Protein AF-A0A0G2DQN6-F1 (afdb_monomer_lite)

Structure (mmCIF, N/CA/C/O backbone):
data_AF-A0A0G2DQN6-F1
#
_entry.id   AF-A0A0G2DQN6-F1
#
loop_
_atom_site.group_PDB
_atom_site.id
_atom_site.type_symbol
_atom_site.label_atom_id
_atom_site.label_alt_id
_atom_site.label_comp_id
_atom_site.label_asym_id
_atom_site.label_entity_id
_atom_site.label_seq_id
_atom_site.pdbx_PDB_ins_code
_atom_site.Cartn_x
_atom_site.Cartn_y
_atom_site.Cartn_z
_atom_site.occupancy
_atom_site.B_iso_or_equiv
_atom_site.auth_seq_id
_atom_site.auth_comp_id
_atom_site.auth_asym_id
_atom_site.auth_atom_id
_atom_site.pdbx_PDB_model_num
ATOM 1 N N . MET A 1 1 ? 13.149 1.870 -1.674 1.00 91.31 1 MET A N 1
ATOM 2 C CA . MET A 1 1 ? 12.539 1.141 -0.540 1.00 91.31 1 MET A CA 1
ATOM 3 C C . MET A 1 1 ? 12.289 2.136 0.578 1.00 91.31 1 MET A C 1
ATOM 5 O O . MET A 1 1 ? 13.075 3.070 0.701 1.00 91.31 1 MET A O 1
ATOM 9 N N . SER A 1 2 ? 11.212 1.985 1.345 1.00 94.81 2 SER A N 1
ATOM 10 C CA . SER A 1 2 ? 10.857 2.907 2.434 1.00 94.81 2 SER A CA 1
ATOM 11 C C . SER A 1 2 ? 9.909 2.238 3.433 1.00 94.81 2 SER A C 1
ATOM 13 O O . SER A 1 2 ? 9.339 1.193 3.123 1.00 94.81 2 SER A O 1
ATOM 15 N N . ALA A 1 3 ? 9.743 2.844 4.606 1.00 96.75 3 ALA A N 1
ATOM 16 C CA . ALA A 1 3 ? 8.693 2.512 5.556 1.00 96.75 3 ALA A CA 1
ATOM 17 C C . ALA A 1 3 ? 8.168 3.792 6.218 1.00 96.75 3 ALA A C 1
ATOM 19 O O . ALA A 1 3 ? 8.927 4.754 6.379 1.00 96.75 3 ALA A O 1
ATOM 20 N N . ALA A 1 4 ? 6.889 3.812 6.587 1.00 97.56 4 ALA A N 1
ATOM 21 C CA . ALA A 1 4 ? 6.267 4.957 7.244 1.00 97.56 4 ALA A CA 1
ATOM 22 C C . ALA A 1 4 ? 5.120 4.530 8.167 1.00 97.56 4 ALA A C 1
ATOM 24 O O . ALA A 1 4 ? 4.400 3.583 7.866 1.00 97.56 4 ALA A O 1
ATOM 25 N N . ILE A 1 5 ? 4.926 5.283 9.252 1.00 98.06 5 ILE A N 1
ATOM 26 C CA . ILE A 1 5 ? 3.716 5.235 10.082 1.00 98.06 5 ILE A CA 1
ATOM 27 C C . ILE A 1 5 ? 2.817 6.394 9.649 1.00 98.06 5 ILE A C 1
ATOM 29 O O . ILE A 1 5 ? 3.266 7.541 9.587 1.00 98.06 5 ILE A O 1
ATOM 33 N N . ILE A 1 6 ? 1.561 6.094 9.331 1.00 98.31 6 ILE A N 1
ATOM 34 C CA . ILE A 1 6 ? 0.587 7.031 8.773 1.00 98.31 6 ILE A CA 1
ATOM 35 C C . ILE A 1 6 ? -0.554 7.209 9.788 1.00 98.31 6 ILE A C 1
ATOM 37 O O . ILE A 1 6 ? -1.304 6.257 10.027 1.00 98.31 6 ILE A O 1
ATOM 41 N N . PRO A 1 7 ? -0.717 8.404 10.390 1.00 98.31 7 PRO A N 1
ATOM 42 C CA . PRO A 1 7 ? -1.869 8.705 11.240 1.00 98.31 7 PRO A CA 1
ATOM 43 C C . PRO A 1 7 ? -3.202 8.509 10.497 1.00 98.31 7 PRO A C 1
ATOM 45 O O . PRO A 1 7 ? -3.216 8.623 9.269 1.00 98.31 7 PRO A O 1
ATOM 48 N N . PRO A 1 8 ? -4.323 8.267 11.203 1.00 98.06 8 PRO A N 1
ATOM 49 C CA . PRO A 1 8 ? -5.647 8.236 10.579 1.00 98.06 8 PRO A CA 1
ATOM 50 C C . PRO A 1 8 ? -5.891 9.466 9.700 1.00 98.06 8 PRO A C 1
ATOM 52 O O . PRO A 1 8 ? -5.490 10.572 10.064 1.00 98.06 8 PRO A O 1
ATOM 55 N N . GLU A 1 9 ? -6.527 9.262 8.544 1.00 97.44 9 GLU A N 1
ATOM 56 C CA . GLU A 1 9 ? -6.870 10.305 7.559 1.00 97.44 9 GLU A CA 1
ATOM 57 C C . GLU A 1 9 ? -5.662 11.003 6.897 1.00 97.44 9 GLU A C 1
ATOM 59 O O . GLU A 1 9 ? -5.831 11.883 6.049 1.00 97.44 9 GLU A O 1
ATOM 64 N N . ALA A 1 10 ? -4.430 10.607 7.234 1.00 98.38 10 ALA A N 1
ATOM 65 C CA . ALA A 1 10 ? -3.217 11.136 6.627 1.00 98.38 10 ALA A CA 1
ATOM 66 C C . ALA A 1 10 ? -2.756 10.307 5.417 1.00 98.38 10 ALA A C 1
ATOM 68 O O . ALA A 1 10 ? -3.223 9.191 5.157 1.00 98.38 10 ALA A O 1
ATOM 69 N N . LYS A 1 11 ? -1.800 10.874 4.670 1.00 97.94 11 LYS A N 1
ATOM 70 C CA . LYS A 1 11 ? -1.215 10.264 3.472 1.00 97.94 11 LYS A CA 1
ATOM 71 C C . LYS A 1 11 ? 0.304 10.255 3.515 1.00 97.94 11 LYS A C 1
ATOM 73 O O . LYS A 1 11 ? 0.931 11.192 4.002 1.00 97.94 11 LYS A O 1
ATOM 78 N N . PHE A 1 12 ? 0.873 9.219 2.918 1.00 97.88 12 PHE A N 1
ATOM 79 C CA . PHE A 1 12 ? 2.289 9.097 2.605 1.00 97.88 12 PHE A CA 1
ATOM 80 C C . PHE A 1 12 ? 2.451 8.871 1.098 1.00 97.88 12 PHE A C 1
ATOM 82 O O . PHE A 1 12 ? 1.663 8.149 0.489 1.00 97.88 12 PHE A O 1
ATOM 89 N N . GLU A 1 13 ? 3.463 9.484 0.486 1.00 97.44 13 GLU A N 1
ATOM 90 C CA . GLU A 1 13 ? 3.800 9.276 -0.925 1.00 97.44 13 GLU A CA 1
ATOM 91 C C . GLU A 1 13 ? 5.202 8.685 -1.044 1.00 97.44 13 GLU A C 1
ATOM 93 O O . GLU A 1 13 ? 6.162 9.199 -0.468 1.00 97.44 13 GLU A O 1
ATOM 98 N N . TYR A 1 14 ? 5.332 7.646 -1.863 1.00 95.75 14 TYR A N 1
ATOM 99 C CA . TYR A 1 14 ? 6.612 7.073 -2.244 1.00 95.75 14 TYR A CA 1
ATOM 100 C C . TYR A 1 14 ? 6.873 7.304 -3.735 1.00 95.75 14 TYR A C 1
ATOM 102 O O . TYR A 1 14 ? 6.068 6.929 -4.589 1.00 95.75 14 TYR A O 1
ATOM 110 N N . LYS A 1 15 ? 8.024 7.909 -4.053 1.00 95.75 15 LYS A N 1
ATOM 111 C CA . LYS A 1 15 ? 8.501 8.075 -5.431 1.00 95.75 15 LYS A CA 1
ATOM 112 C C . LYS A 1 15 ? 9.229 6.805 -5.870 1.00 95.75 15 LYS A C 1
ATOM 114 O O . LYS A 1 15 ? 10.282 6.471 -5.319 1.00 95.75 15 LYS A O 1
ATOM 119 N N . ILE A 1 16 ? 8.697 6.132 -6.886 1.00 95.38 16 ILE A N 1
ATOM 120 C CA . ILE A 1 16 ? 9.250 4.892 -7.424 1.00 95.38 16 ILE A CA 1
ATOM 121 C C . ILE A 1 16 ? 10.694 5.106 -7.900 1.00 95.38 16 ILE A C 1
ATOM 123 O O . ILE A 1 16 ? 11.025 6.084 -8.573 1.00 95.38 16 ILE A O 1
ATOM 127 N N . GLY A 1 17 ? 11.568 4.174 -7.530 1.00 92.25 17 GLY A N 1
ATOM 128 C CA . GLY A 1 17 ? 12.994 4.158 -7.828 1.00 92.25 17 GLY A CA 1
ATOM 129 C C . GLY A 1 17 ? 13.862 5.025 -6.915 1.00 92.25 17 GLY A C 1
ATOM 130 O O . GLY A 1 17 ? 15.066 4.779 -6.858 1.00 92.25 17 GLY A O 1
ATOM 131 N N . ALA A 1 18 ? 13.283 6.006 -6.204 1.00 81.75 18 ALA A N 1
ATOM 132 C CA . ALA A 1 18 ? 13.977 6.936 -5.300 1.00 81.75 18 ALA A CA 1
ATOM 133 C C . ALA A 1 18 ? 15.327 7.467 -5.848 1.00 81.75 18 ALA A C 1
ATOM 135 O O . ALA A 1 18 ? 16.297 7.597 -5.107 1.00 81.75 18 ALA A O 1
ATOM 136 N N . ASP A 1 19 ? 15.395 7.702 -7.165 1.00 72.75 19 ASP A N 1
ATOM 137 C CA . ASP A 1 19 ? 16.584 8.135 -7.923 1.00 72.75 19 ASP A CA 1
ATOM 138 C C . ASP A 1 19 ? 17.823 7.207 -7.814 1.00 72.75 19 ASP A C 1
ATOM 140 O O . ASP A 1 19 ? 18.919 7.559 -8.245 1.00 72.75 19 ASP A O 1
ATOM 144 N N . ALA A 1 20 ? 17.653 5.989 -7.289 1.00 76.94 20 ALA A N 1
ATOM 145 C CA . ALA A 1 20 ? 18.732 5.043 -6.994 1.00 76.94 20 ALA A CA 1
ATOM 146 C C . ALA A 1 20 ? 18.837 3.870 -7.989 1.00 76.94 20 ALA A C 1
ATOM 148 O O . ALA A 1 20 ? 19.747 3.044 -7.888 1.00 76.94 20 ALA A O 1
ATOM 149 N N . VAL A 1 21 ? 17.910 3.759 -8.945 1.00 80.62 21 VAL A N 1
ATOM 150 C CA . VAL A 1 21 ? 17.783 2.591 -9.835 1.00 80.62 21 VAL A CA 1
ATOM 151 C C . VAL A 1 21 ? 17.970 2.956 -11.310 1.00 80.62 21 VAL A C 1
ATOM 153 O O . VAL A 1 21 ? 17.575 4.027 -11.757 1.00 80.62 21 VAL A O 1
ATOM 156 N N . LYS A 1 22 ? 18.574 2.038 -12.082 1.00 77.81 22 LYS A N 1
ATOM 157 C CA . LYS A 1 22 ? 18.826 2.212 -13.528 1.00 77.81 22 LYS A CA 1
ATOM 158 C C . LYS A 1 22 ? 17.693 1.695 -14.421 1.00 77.81 22 LYS A C 1
ATOM 160 O O . LYS A 1 22 ? 17.510 2.201 -15.522 1.00 77.81 22 LYS A O 1
ATOM 165 N N . ALA A 1 23 ? 16.980 0.654 -13.989 1.00 84.50 23 ALA A N 1
ATOM 166 C CA . ALA A 1 23 ? 15.898 0.053 -14.766 1.00 84.50 23 ALA A CA 1
ATOM 167 C C . ALA A 1 23 ? 14.613 0.874 -14.610 1.00 84.50 23 ALA A C 1
ATOM 169 O O . ALA A 1 23 ? 14.207 1.152 -13.484 1.00 84.50 23 ALA A O 1
ATOM 170 N N . ASN A 1 24 ? 13.983 1.239 -15.732 1.00 88.06 24 ASN A N 1
ATOM 171 C CA . ASN A 1 24 ? 12.803 2.103 -15.712 1.00 88.06 24 ASN A CA 1
ATOM 172 C C . ASN A 1 24 ? 11.535 1.384 -15.231 1.00 88.06 24 ASN A C 1
ATOM 174 O O . ASN A 1 24 ? 10.805 1.940 -14.427 1.00 88.06 24 ASN A O 1
ATOM 178 N N . LYS A 1 25 ? 11.270 0.159 -15.703 1.00 92.94 25 LYS A N 1
ATOM 179 C CA . LYS A 1 25 ? 10.114 -0.628 -15.245 1.00 92.94 25 LYS A CA 1
ATOM 180 C C . LYS A 1 25 ? 10.388 -1.208 -13.866 1.00 92.94 25 LYS A C 1
ATOM 182 O O . LYS A 1 25 ? 11.489 -1.705 -13.622 1.00 92.94 25 LYS A O 1
ATOM 187 N N . ARG A 1 26 ? 9.389 -1.143 -12.993 1.00 92.56 26 ARG A N 1
ATOM 188 C CA . ARG A 1 26 ? 9.490 -1.523 -11.585 1.00 92.56 26 ARG A CA 1
ATOM 189 C C . ARG A 1 26 ? 8.295 -2.374 -11.177 1.00 92.56 26 ARG A C 1
ATOM 191 O O . ARG A 1 26 ? 7.212 -2.277 -11.757 1.00 92.56 26 ARG A O 1
ATOM 198 N N . LYS A 1 27 ? 8.498 -3.187 -10.146 1.00 94.19 27 LYS A N 1
ATOM 199 C CA . LYS A 1 27 ? 7.435 -3.885 -9.429 1.00 94.19 27 LYS A CA 1
ATOM 200 C C . LYS A 1 27 ? 7.629 -3.612 -7.946 1.00 94.19 27 LYS A C 1
ATOM 202 O O . LYS A 1 27 ? 8.720 -3.767 -7.415 1.00 94.19 27 LYS A O 1
ATOM 207 N N . VAL A 1 28 ? 6.583 -3.168 -7.273 1.00 95.12 28 VAL A N 1
ATOM 208 C CA . VAL A 1 28 ? 6.680 -2.707 -5.889 1.00 95.12 28 VAL A CA 1
ATOM 209 C C . VAL A 1 28 ? 5.843 -3.618 -5.024 1.00 95.12 28 VAL A C 1
ATOM 211 O O . VAL A 1 28 ? 4.660 -3.796 -5.286 1.00 95.12 28 VAL A O 1
ATOM 214 N N . TYR A 1 29 ? 6.451 -4.207 -4.004 1.00 97.25 29 TYR A N 1
ATOM 215 C CA . TYR A 1 29 ? 5.706 -4.881 -2.954 1.00 97.25 29 TYR A CA 1
ATOM 216 C C . TYR A 1 29 ? 5.386 -3.893 -1.836 1.00 97.25 29 TYR A C 1
ATOM 218 O O . TYR A 1 29 ? 6.253 -3.137 -1.394 1.00 97.25 29 TYR A O 1
ATOM 226 N N . VAL A 1 30 ? 4.139 -3.919 -1.394 1.00 97.31 30 VAL A N 1
ATOM 227 C CA . VAL A 1 30 ? 3.596 -3.106 -0.313 1.00 97.31 30 VAL A CA 1
ATOM 228 C C . VAL A 1 30 ? 3.040 -4.047 0.740 1.00 97.31 30 VAL A C 1
ATOM 230 O O . VAL A 1 30 ? 2.412 -5.046 0.396 1.00 97.31 30 VAL A O 1
ATOM 233 N N . HIS A 1 31 ? 3.250 -3.722 2.008 1.00 98.12 31 HIS A N 1
ATOM 234 C CA . HIS A 1 31 ? 2.717 -4.478 3.131 1.00 98.12 31 HIS A CA 1
ATOM 235 C C . HIS A 1 31 ? 2.259 -3.533 4.239 1.00 98.12 31 HIS A C 1
ATOM 237 O O . HIS A 1 31 ? 2.970 -2.566 4.523 1.00 98.12 31 HIS A O 1
ATOM 243 N N . ASP A 1 32 ? 1.113 -3.834 4.854 1.00 97.75 32 ASP A N 1
ATOM 244 C CA . ASP A 1 32 ? 0.706 -3.263 6.140 1.00 97.75 32 ASP A CA 1
ATOM 245 C C . ASP A 1 32 ? 0.984 -4.291 7.252 1.00 97.75 32 ASP A C 1
ATOM 247 O O . ASP A 1 32 ? 0.176 -5.196 7.466 1.00 97.75 32 ASP A O 1
ATOM 251 N N . PRO A 1 33 ? 2.149 -4.239 7.926 1.00 96.94 33 PRO A N 1
ATOM 252 C CA . PRO A 1 33 ? 2.506 -5.210 8.961 1.00 96.94 33 PRO A CA 1
ATOM 253 C C . PRO A 1 33 ? 1.829 -4.942 10.312 1.00 96.94 33 PRO A C 1
ATOM 255 O O . PRO A 1 33 ? 2.054 -5.694 11.266 1.00 96.94 33 PRO A O 1
ATOM 258 N N . MET A 1 34 ? 1.078 -3.846 10.447 1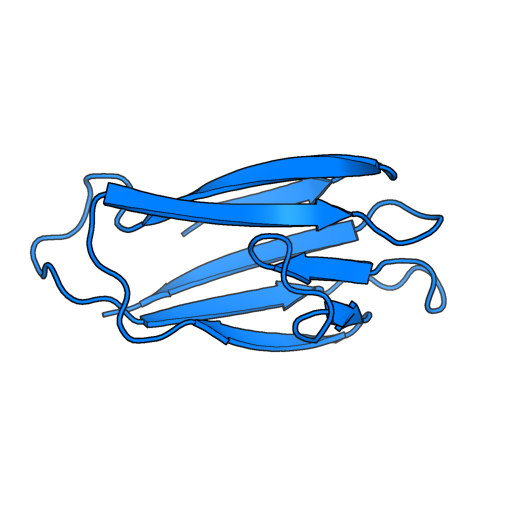.00 91.31 34 MET A N 1
ATOM 259 C CA . MET A 1 34 ? 0.682 -3.357 11.757 1.00 91.31 34 MET A CA 1
ATOM 260 C C . MET A 1 34 ? -0.419 -4.226 12.377 1.00 91.31 34 MET A C 1
ATOM 262 O O . MET A 1 34 ? -1.207 -4.857 11.685 1.00 91.31 34 MET A O 1
ATOM 266 N N . THR A 1 35 ? -0.472 -4.278 13.709 1.00 91.19 35 THR A N 1
ATOM 267 C CA . THR A 1 35 ? -1.446 -5.082 14.472 1.00 91.19 35 THR A CA 1
ATOM 268 C C . THR A 1 35 ? -2.189 -4.217 15.495 1.00 91.19 35 THR A C 1
ATOM 270 O O . THR A 1 35 ? -1.861 -4.176 16.682 1.00 91.19 35 THR A O 1
ATOM 273 N N . LYS A 1 36 ? -3.187 -3.456 15.035 1.00 95.94 36 LYS A N 1
ATOM 274 C CA . LYS A 1 36 ? -4.064 -2.596 15.854 1.00 95.94 36 LYS A CA 1
ATOM 275 C C . LYS A 1 36 ? -5.459 -3.202 16.045 1.00 95.94 36 LYS A C 1
ATOM 277 O O . LYS A 1 36 ? -6.405 -2.479 16.358 1.00 95.94 36 LYS A O 1
ATOM 282 N N . GLY A 1 37 ? -5.603 -4.519 15.905 1.00 95.94 37 GLY A N 1
ATOM 283 C CA . GLY A 1 37 ? -6.870 -5.218 16.137 1.00 95.94 37 GLY A CA 1
ATOM 284 C C . GLY A 1 37 ? -7.872 -5.025 14.998 1.00 95.94 37 GLY A C 1
ATOM 285 O O . GLY A 1 37 ? -9.066 -4.885 15.249 1.00 95.94 37 GLY A O 1
ATOM 286 N N . GLY A 1 38 ? -7.379 -4.980 13.760 1.00 95.25 38 GLY A N 1
ATOM 287 C CA . GLY A 1 38 ? -8.148 -4.733 12.537 1.00 95.25 38 GLY A CA 1
ATOM 288 C C . GLY A 1 38 ? -8.475 -3.259 12.271 1.00 95.25 38 GLY A C 1
ATOM 289 O O . GLY A 1 38 ? -9.306 -2.965 11.407 1.00 95.25 38 GLY A O 1
ATOM 290 N N . ASN A 1 39 ? -7.860 -2.339 13.020 1.00 97.19 39 ASN A N 1
ATOM 291 C CA . ASN A 1 39 ? -8.126 -0.901 12.940 1.00 97.19 39 ASN A CA 1
ATOM 292 C C . ASN A 1 39 ? -7.136 -0.151 12.042 1.00 97.19 39 ASN A C 1
ATOM 294 O O . ASN A 1 39 ? -7.423 0.990 11.681 1.00 97.19 39 ASN A O 1
ATOM 298 N N . ALA A 1 40 ? -6.006 -0.764 11.678 1.00 97.94 40 ALA A N 1
ATOM 299 C CA . ALA A 1 40 ? -5.099 -0.240 10.662 1.00 97.94 40 ALA A CA 1
ATOM 300 C C . ALA A 1 40 ? -5.516 -0.738 9.270 1.00 97.94 40 ALA A C 1
ATOM 302 O O . ALA A 1 40 ? -5.799 -1.925 9.079 1.00 97.94 40 ALA A O 1
ATOM 303 N N . LYS A 1 41 ? -5.632 0.200 8.323 1.00 98.06 41 LYS A N 1
ATOM 304 C CA . LYS A 1 41 ? -5.973 -0.068 6.921 1.00 98.06 41 LYS A CA 1
ATOM 305 C C . LYS A 1 41 ? -5.344 0.973 6.014 1.00 98.06 41 LYS A C 1
ATOM 307 O O . LYS A 1 41 ? -5.443 2.170 6.297 1.00 98.06 41 LYS A O 1
ATOM 312 N N . ILE A 1 42 ? -4.812 0.528 4.881 1.00 98.19 42 ILE A N 1
ATOM 313 C CA . ILE A 1 42 ? -4.190 1.399 3.882 1.00 98.19 42 ILE A CA 1
ATOM 314 C C . ILE A 1 42 ? -4.908 1.277 2.548 1.00 98.19 42 ILE A C 1
ATOM 316 O O . ILE A 1 42 ? -5.021 0.188 1.993 1.00 98.19 42 ILE A O 1
ATOM 320 N N . ARG A 1 43 ? -5.332 2.413 1.993 1.00 98.50 43 ARG A N 1
ATOM 321 C CA . ARG A 1 43 ? -5.814 2.514 0.614 1.00 98.50 43 ARG A CA 1
ATOM 322 C C . ARG A 1 43 ? -4.685 2.944 -0.316 1.00 98.50 43 ARG A C 1
ATOM 324 O O . ARG A 1 43 ? -3.996 3.928 -0.043 1.00 98.50 43 ARG A O 1
ATOM 331 N N . LEU A 1 44 ? -4.529 2.226 -1.426 1.00 97.81 44 LEU A N 1
ATOM 332 C CA . LEU A 1 44 ? -3.497 2.483 -2.432 1.00 97.81 44 LEU A CA 1
ATOM 333 C C . LEU A 1 44 ? -4.039 3.369 -3.556 1.00 97.81 44 LEU A C 1
ATOM 335 O O . LEU A 1 44 ? -5.060 3.050 -4.164 1.00 97.81 44 LEU A O 1
ATOM 339 N N . ASP A 1 45 ? -3.351 4.473 -3.855 1.00 95.44 45 ASP A N 1
ATOM 340 C CA . ASP A 1 45 ? -3.657 5.371 -4.984 1.00 95.44 45 ASP A CA 1
ATOM 341 C C . ASP A 1 45 ? -5.118 5.831 -5.085 1.00 95.44 45 ASP A C 1
ATOM 343 O O . ASP A 1 45 ? -5.648 6.054 -6.173 1.00 95.44 45 ASP A O 1
ATOM 347 N N . GLY A 1 46 ? -5.791 5.966 -3.939 1.00 95.25 46 GLY A N 1
ATOM 348 C CA . GLY A 1 46 ? -7.196 6.370 -3.878 1.00 95.25 46 GLY A CA 1
ATOM 349 C C . GLY A 1 46 ? -8.180 5.356 -4.477 1.00 95.25 46 GLY A C 1
ATOM 350 O O . GLY A 1 46 ? -9.355 5.682 -4.620 1.00 95.25 46 GLY A O 1
ATOM 351 N N . ARG A 1 47 ? -7.737 4.139 -4.815 1.00 94.38 47 ARG A N 1
ATOM 352 C CA . ARG A 1 47 ? -8.586 3.085 -5.383 1.00 94.38 47 ARG A CA 1
ATOM 353 C C . ARG A 1 47 ? -9.398 2.410 -4.282 1.00 94.38 47 ARG A C 1
ATOM 355 O O . ARG A 1 47 ? -8.832 1.860 -3.341 1.00 94.38 47 ARG A O 1
ATOM 362 N N . GLU A 1 48 ? -10.722 2.456 -4.379 1.00 92.50 48 GLU A N 1
ATOM 363 C CA . GLU A 1 48 ? -11.618 1.909 -3.346 1.00 92.50 48 GLU A CA 1
ATOM 364 C C . GLU A 1 48 ? -11.535 0.382 -3.214 1.00 92.50 48 GLU A C 1
ATOM 366 O O . GLU A 1 48 ? -11.789 -0.156 -2.140 1.00 92.50 48 GLU A O 1
ATOM 371 N N . ASP A 1 49 ? -11.140 -0.306 -4.282 1.00 93.38 49 ASP A N 1
ATOM 372 C CA . ASP A 1 49 ? -10.958 -1.754 -4.346 1.00 93.38 49 ASP A CA 1
ATOM 373 C C . ASP A 1 49 ? -9.538 -2.218 -3.971 1.00 93.38 49 ASP A C 1
ATOM 375 O O . ASP A 1 49 ? -9.291 -3.419 -3.888 1.00 93.38 49 ASP A O 1
ATOM 379 N N . ALA A 1 50 ? -8.610 -1.292 -3.698 1.00 96.25 50 ALA A N 1
ATOM 380 C CA . ALA A 1 50 ? -7.232 -1.592 -3.308 1.00 96.25 50 ALA A CA 1
ATOM 381 C C . ALA A 1 50 ? -6.948 -1.143 -1.865 1.00 96.25 50 ALA A C 1
ATOM 383 O O . ALA A 1 50 ? -6.156 -0.228 -1.617 1.00 96.25 50 ALA A O 1
ATOM 384 N N . VAL A 1 51 ? -7.619 -1.796 -0.912 1.00 98.00 51 VAL A N 1
ATOM 385 C CA . VAL A 1 51 ? -7.429 -1.582 0.529 1.00 98.00 51 VAL A CA 1
ATOM 386 C C . VAL A 1 51 ? -6.741 -2.797 1.143 1.00 98.00 51 VAL A C 1
ATOM 388 O O . VAL 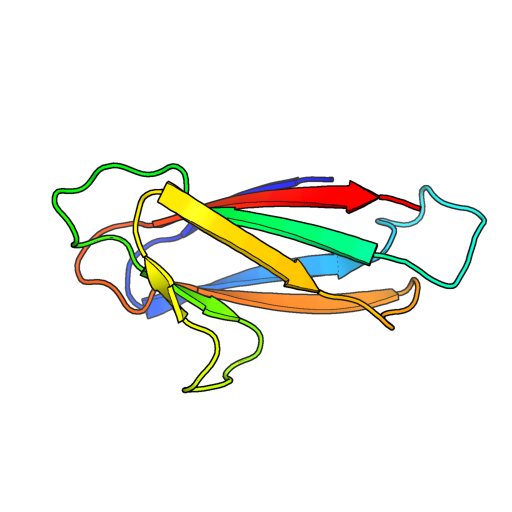A 1 51 ? -7.259 -3.908 1.060 1.00 98.00 51 VAL A O 1
ATOM 391 N N . LEU A 1 52 ? -5.591 -2.573 1.773 1.00 98.12 52 LEU A N 1
ATOM 392 C CA . LEU A 1 52 ? -4.882 -3.563 2.578 1.00 98.12 52 LEU A CA 1
ATOM 393 C C . LEU A 1 52 ? -5.313 -3.432 4.039 1.00 98.12 52 LEU A C 1
ATOM 395 O O . LEU A 1 52 ? -5.404 -2.318 4.560 1.00 98.12 52 LEU A O 1
ATOM 399 N N . SER A 1 53 ? -5.592 -4.564 4.678 1.00 97.75 53 SER A N 1
ATOM 400 C CA . SER A 1 53 ? -5.784 -4.664 6.125 1.00 97.75 53 SER A CA 1
ATOM 401 C C . SER A 1 53 ? -4.501 -5.143 6.806 1.00 97.75 53 SER A C 1
ATOM 403 O O . SER A 1 53 ? -3.532 -5.523 6.154 1.00 97.75 53 SER A O 1
ATOM 405 N N . GLU A 1 54 ? -4.511 -5.154 8.135 1.00 97.44 54 GLU A N 1
ATOM 406 C CA . GLU A 1 54 ? -3.434 -5.700 8.966 1.00 97.44 54 GLU A CA 1
ATOM 407 C C . GLU A 1 54 ? -2.946 -7.073 8.482 1.00 97.44 54 GLU A C 1
ATOM 409 O O . GLU A 1 54 ? -3.711 -8.035 8.405 1.00 97.44 54 GLU A O 1
ATOM 414 N N . GLY A 1 55 ? -1.651 -7.167 8.187 1.00 97.50 55 GLY A N 1
ATOM 415 C CA . GLY A 1 55 ? -1.000 -8.374 7.691 1.00 97.50 55 GLY A CA 1
ATOM 416 C C . GLY A 1 55 ? -1.074 -8.566 6.172 1.00 97.50 55 GLY A C 1
ATOM 417 O O . GLY A 1 55 ? -0.352 -9.417 5.646 1.00 97.50 55 GLY A O 1
ATOM 418 N N . ASP A 1 56 ? -1.873 -7.781 5.449 1.00 97.94 56 ASP A N 1
ATOM 419 C CA . ASP A 1 56 ? -2.000 -7.912 3.999 1.00 97.94 56 ASP A CA 1
ATOM 420 C C . ASP A 1 56 ? -0.781 -7.350 3.266 1.00 97.94 56 ASP A C 1
ATOM 422 O O . ASP A 1 56 ? -0.112 -6.405 3.697 1.00 97.94 56 ASP A O 1
ATOM 426 N N . GLY A 1 57 ? -0.512 -7.919 2.095 1.00 97.06 57 GLY A N 1
ATOM 427 C CA . GLY A 1 57 ? 0.484 -7.411 1.166 1.00 97.06 57 GLY A CA 1
ATOM 428 C C . GLY A 1 57 ? -0.006 -7.472 -0.271 1.00 97.06 57 GLY A C 1
ATOM 429 O O . GLY A 1 57 ? -0.823 -8.316 -0.636 1.00 97.06 57 GLY A O 1
ATOM 430 N N . ALA A 1 58 ? 0.517 -6.578 -1.102 1.00 96.75 58 ALA A N 1
ATOM 431 C CA . ALA A 1 58 ? 0.181 -6.504 -2.514 1.00 96.75 58 ALA A CA 1
ATOM 432 C C . ALA A 1 58 ? 1.395 -6.145 -3.361 1.00 96.75 58 ALA A C 1
ATOM 434 O O . ALA A 1 58 ? 2.325 -5.473 -2.918 1.00 96.75 58 ALA A O 1
ATOM 435 N N . PHE A 1 59 ? 1.353 -6.570 -4.621 1.00 96.19 59 PHE A N 1
ATOM 436 C CA . PHE A 1 59 ? 2.258 -6.063 -5.637 1.00 96.19 59 PHE A CA 1
ATOM 437 C C . PHE A 1 59 ? 1.560 -4.995 -6.472 1.00 96.19 59 PHE A C 1
ATOM 439 O O . PHE A 1 59 ? 0.483 -5.232 -7.011 1.00 96.19 59 PHE A O 1
ATOM 446 N N . VAL A 1 60 ? 2.224 -3.856 -6.627 1.00 95.00 60 VAL A N 1
ATOM 447 C CA . VAL A 1 60 ? 1.915 -2.838 -7.626 1.00 95.00 60 VAL A CA 1
ATOM 448 C C . VAL A 1 60 ? 2.895 -3.037 -8.776 1.00 95.00 60 VAL A C 1
ATOM 450 O O . VAL A 1 60 ? 4.105 -2.859 -8.620 1.00 95.00 60 VAL A O 1
ATOM 453 N N . ASP A 1 61 ? 2.387 -3.497 -9.913 1.00 92.25 61 ASP A N 1
ATOM 454 C CA . ASP A 1 61 ? 3.182 -3.752 -11.110 1.00 92.25 61 ASP A CA 1
ATOM 455 C C . ASP A 1 61 ? 3.042 -2.633 -12.146 1.00 92.25 61 ASP A C 1
ATOM 457 O O . ASP A 1 61 ? 2.324 -1.655 -11.944 1.00 92.25 61 ASP A O 1
ATOM 461 N N . SER A 1 62 ? 3.769 -2.781 -13.257 1.00 90.69 62 SER A N 1
ATOM 462 C CA . SER A 1 62 ? 3.652 -1.916 -14.437 1.00 90.69 62 SER A CA 1
ATOM 463 C C . SER A 1 62 ? 3.903 -0.423 -14.173 1.00 90.69 62 SER A C 1
ATOM 465 O O . SER A 1 62 ? 3.536 0.417 -14.993 1.00 90.69 62 SER A O 1
ATOM 467 N N . VAL A 1 63 ? 4.580 -0.102 -13.068 1.00 93.75 63 VAL A N 1
ATOM 468 C CA . VAL A 1 63 ? 4.996 1.253 -12.690 1.00 93.75 63 VAL A CA 1
ATOM 469 C C . VAL A 1 63 ? 6.401 1.562 -13.201 1.00 93.75 63 VAL A C 1
ATOM 471 O O . VAL A 1 63 ? 7.208 0.664 -13.471 1.00 93.75 63 VAL A O 1
ATOM 474 N N . ASN A 1 64 ? 6.696 2.850 -13.336 1.00 94.44 64 ASN A N 1
ATOM 475 C CA . ASN A 1 64 ? 7.966 3.363 -13.827 1.00 94.44 64 ASN A CA 1
ATOM 476 C C . ASN A 1 64 ? 8.694 4.183 -12.762 1.00 94.44 64 ASN A C 1
ATOM 478 O O . ASN A 1 64 ? 8.101 4.692 -11.812 1.00 94.44 64 ASN A O 1
ATOM 482 N N . VAL A 1 65 ? 10.005 4.342 -12.934 1.00 94.62 65 VAL A N 1
ATOM 483 C CA . VAL A 1 65 ? 10.800 5.258 -12.110 1.00 94.62 65 VAL A CA 1
ATOM 484 C C . VAL A 1 65 ? 10.230 6.672 -12.209 1.00 94.62 65 VAL A C 1
ATOM 486 O O . VAL A 1 65 ? 9.970 7.176 -13.298 1.00 94.62 65 VAL A O 1
ATOM 489 N N . GLY A 1 66 ? 10.075 7.325 -11.058 1.00 93.75 66 GLY A N 1
ATOM 490 C CA . GLY A 1 66 ? 9.513 8.670 -10.959 1.00 93.75 66 GLY A CA 1
ATOM 491 C C . GLY A 1 66 ? 8.002 8.717 -10.743 1.00 93.75 66 GLY A C 1
ATOM 492 O O . GLY A 1 66 ? 7.524 9.756 -10.283 1.00 93.75 66 GLY A O 1
ATOM 493 N N . ASP A 1 67 ? 7.276 7.618 -10.980 1.00 95.75 67 ASP A N 1
ATOM 494 C CA . ASP A 1 67 ? 5.867 7.519 -10.597 1.00 95.75 67 ASP A CA 1
ATOM 495 C C . ASP A 1 67 ? 5.717 7.703 -9.080 1.00 95.75 67 ASP A C 1
ATOM 497 O O . ASP A 1 67 ? 6.639 7.444 -8.296 1.00 95.75 67 ASP A O 1
ATOM 5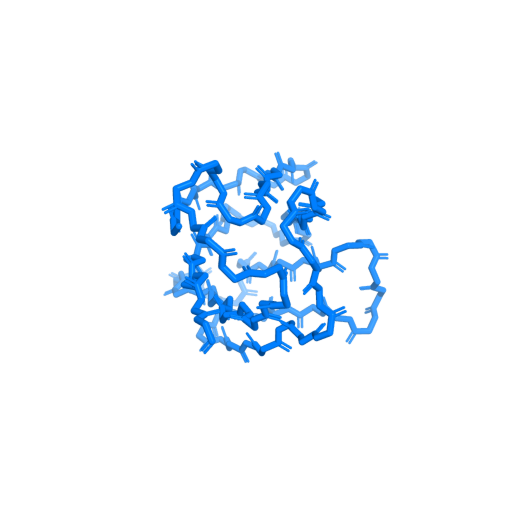01 N N . LYS A 1 68 ? 4.542 8.164 -8.655 1.00 96.06 68 LYS A N 1
ATOM 502 C CA . LYS A 1 68 ? 4.190 8.303 -7.243 1.00 96.06 68 LYS A CA 1
ATOM 503 C C . LYS A 1 68 ? 3.160 7.252 -6.875 1.00 96.06 68 LYS A C 1
ATOM 505 O O . LYS A 1 68 ? 2.122 7.178 -7.520 1.00 96.06 68 LYS A O 1
ATOM 510 N N . LEU A 1 69 ? 3.451 6.503 -5.819 1.00 96.31 69 LEU A N 1
ATOM 511 C CA . LEU A 1 69 ? 2.507 5.608 -5.167 1.00 96.31 69 LEU A CA 1
ATOM 512 C C . LEU A 1 69 ? 2.102 6.237 -3.835 1.00 96.31 69 LEU A C 1
ATOM 514 O O . LEU A 1 69 ? 2.958 6.557 -3.006 1.00 96.31 69 LEU A O 1
ATOM 518 N N . SER A 1 70 ? 0.806 6.453 -3.657 1.00 97.88 70 SER A N 1
ATOM 519 C CA . SER A 1 70 ? 0.227 7.070 -2.469 1.00 97.88 70 SER A CA 1
ATOM 520 C C . SER A 1 70 ? -0.459 6.038 -1.581 1.00 97.88 70 SER A C 1
ATOM 522 O O . SER A 1 70 ? -1.114 5.106 -2.052 1.00 97.88 70 SER A O 1
ATOM 524 N N . PHE A 1 71 ? -0.300 6.234 -0.279 1.00 98.19 71 PHE A N 1
ATOM 525 C CA . PHE A 1 71 ? -0.822 5.380 0.776 1.00 98.19 71 PHE A CA 1
ATOM 526 C C . PHE A 1 71 ? -1.640 6.253 1.712 1.00 98.19 71 PHE A C 1
ATOM 528 O O . PHE A 1 71 ? -1.124 7.224 2.266 1.00 98.19 71 PHE A O 1
ATOM 535 N N . GLU A 1 72 ? -2.914 5.932 1.868 1.00 98.50 72 GLU A N 1
ATOM 536 C CA . GL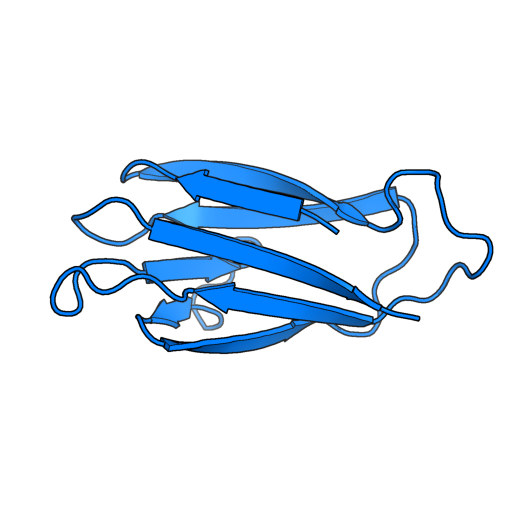U A 1 72 ? -3.831 6.670 2.728 1.00 98.50 72 GLU A CA 1
ATOM 537 C C . GLU A 1 72 ? -4.282 5.786 3.880 1.00 98.50 72 GLU A C 1
ATOM 539 O O . GLU A 1 72 ? -4.781 4.684 3.646 1.00 98.50 72 GLU A O 1
ATOM 544 N N . SER A 1 73 ? -4.136 6.276 5.112 1.00 98.31 73 SER A N 1
ATOM 545 C CA . SER A 1 73 ? -4.690 5.586 6.274 1.00 98.31 73 SER A CA 1
ATOM 546 C C . SER A 1 73 ? -6.194 5.831 6.332 1.00 98.31 73 SER A C 1
ATOM 548 O O . SER A 1 73 ? -6.651 6.942 6.607 1.00 98.31 73 SER A O 1
ATOM 550 N N . VAL A 1 74 ? -6.964 4.785 6.043 1.00 98.25 74 VAL A N 1
ATOM 551 C CA . VAL A 1 74 ? -8.440 4.806 6.045 1.00 98.25 74 VAL A CA 1
ATOM 552 C C . VAL A 1 74 ? -9.028 4.035 7.231 1.00 98.25 74 VAL A C 1
ATOM 554 O O . VAL A 1 74 ? -10.240 3.843 7.322 1.00 98.25 74 VAL A O 1
ATOM 557 N N . GLY A 1 75 ? -8.160 3.553 8.121 1.00 97.12 75 GLY A N 1
ATOM 558 C CA . GLY A 1 75 ? -8.523 2.929 9.385 1.00 97.12 75 GLY A CA 1
ATOM 559 C C . GLY A 1 75 ? -8.790 3.946 10.498 1.00 97.12 75 GLY A C 1
ATOM 560 O O . GLY A 1 75 ? -8.618 5.151 10.332 1.00 97.12 75 GLY A O 1
ATOM 561 N N . SER A 1 76 ? -9.203 3.446 11.662 1.00 97.75 76 SER A N 1
ATOM 562 C CA . SER A 1 76 ? -9.419 4.251 12.875 1.00 97.75 76 SER A CA 1
ATOM 563 C C . SER A 1 76 ? -8.162 4.371 13.750 1.00 97.75 76 SER A C 1
ATOM 565 O O . SER A 1 76 ? -8.158 5.133 14.716 1.00 97.75 76 SER A O 1
ATOM 567 N N . ALA A 1 77 ? -7.098 3.631 13.423 1.00 98.00 77 ALA A N 1
ATOM 568 C CA . ALA A 1 77 ? -5.789 3.699 14.062 1.00 98.00 77 ALA A CA 1
ATOM 569 C C . ALA A 1 77 ? -4.692 4.030 13.036 1.00 98.00 77 ALA A C 1
ATOM 571 O O . ALA A 1 77 ? -4.915 3.988 11.827 1.00 98.00 77 ALA A O 1
ATOM 572 N N . GLU A 1 78 ? -3.500 4.373 13.526 1.00 97.62 78 GLU A N 1
ATOM 573 C CA . GLU A 1 78 ? -2.322 4.522 12.668 1.00 97.62 78 GLU A CA 1
ATOM 574 C C . GLU A 1 78 ? -2.036 3.221 11.903 1.00 97.62 78 GLU A C 1
ATOM 576 O O . GLU A 1 78 ? -2.161 2.127 12.460 1.00 97.62 78 GLU A O 1
ATOM 581 N N . ALA A 1 79 ? -1.635 3.359 10.644 1.00 98.00 79 ALA A N 1
ATOM 582 C CA . ALA A 1 79 ? -1.227 2.247 9.799 1.00 98.00 79 ALA A CA 1
ATOM 583 C C . ALA A 1 79 ? 0.281 2.305 9.544 1.00 98.00 79 ALA A C 1
ATOM 585 O O . ALA A 1 79 ? 0.867 3.391 9.520 1.00 98.00 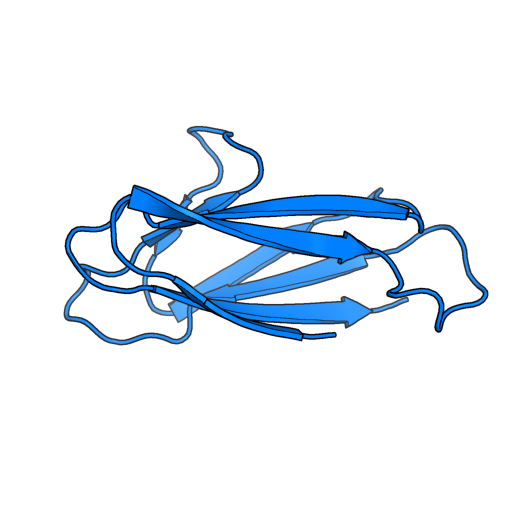79 ALA A O 1
ATOM 586 N N . GLU A 1 80 ? 0.913 1.154 9.342 1.00 98.19 80 GLU A N 1
ATOM 587 C CA . GLU A 1 80 ? 2.312 1.084 8.924 1.00 98.19 80 GLU A CA 1
ATOM 588 C C . GLU A 1 80 ? 2.360 0.650 7.467 1.00 98.19 80 GLU A C 1
ATOM 590 O O . GLU A 1 80 ? 1.642 -0.252 7.062 1.00 98.19 80 GLU A O 1
ATOM 595 N N . VAL A 1 81 ? 3.215 1.271 6.663 1.00 97.81 81 VAL A N 1
ATOM 596 C CA . VAL A 1 81 ? 3.496 0.791 5.313 1.00 97.81 81 VAL A CA 1
ATOM 597 C C . VAL A 1 81 ? 4.957 0.425 5.187 1.00 97.81 81 VAL A C 1
ATOM 599 O O . VAL A 1 81 ? 5.835 1.216 5.529 1.00 97.81 81 VAL A O 1
ATOM 602 N N . VAL A 1 82 ? 5.218 -0.751 4.624 1.00 97.88 82 VAL A N 1
ATOM 603 C CA . VAL A 1 82 ? 6.544 -1.175 4.173 1.00 97.88 82 VAL A CA 1
ATOM 604 C C . VAL A 1 82 ? 6.528 -1.287 2.655 1.00 97.88 82 VAL A C 1
ATOM 606 O O . VAL A 1 82 ? 5.707 -2.000 2.081 1.00 97.88 82 VAL A O 1
ATOM 609 N N . VAL A 1 83 ? 7.456 -0.588 2.001 1.00 97.00 83 VAL A N 1
ATOM 610 C CA . VAL A 1 83 ? 7.570 -0.518 0.541 1.00 97.00 83 VAL A CA 1
ATOM 611 C C . VAL A 1 83 ? 8.888 -1.135 0.089 1.00 97.00 83 VAL A C 1
ATOM 613 O O . VAL A 1 83 ? 9.967 -0.535 0.213 1.00 97.00 83 VAL A O 1
ATOM 616 N N . LEU A 1 84 ? 8.799 -2.323 -0.506 1.00 95.38 84 LEU A N 1
ATOM 617 C CA . LEU A 1 84 ? 9.911 -2.982 -1.179 1.00 95.38 84 LEU A CA 1
ATOM 618 C C . LEU A 1 84 ? 9.814 -2.719 -2.678 1.00 95.38 84 LEU A C 1
ATOM 620 O O . LEU A 1 84 ? 9.113 -3.390 -3.429 1.00 95.38 84 LEU A O 1
ATOM 624 N N . ASP A 1 85 ? 10.546 -1.705 -3.106 1.00 92.44 85 ASP A N 1
ATOM 625 C CA . ASP A 1 85 ? 10.679 -1.335 -4.506 1.00 92.44 85 ASP A CA 1
ATOM 626 C C . ASP A 1 85 ? 11.703 -2.261 -5.171 1.00 92.44 85 ASP A C 1
ATOM 628 O O . ASP A 1 85 ? 12.916 -2.081 -5.008 1.00 92.44 85 ASP A O 1
ATOM 632 N N . THR A 1 86 ? 11.223 -3.282 -5.880 1.00 79.88 86 THR A N 1
ATOM 633 C CA . THR A 1 86 ? 12.044 -4.327 -6.499 1.00 79.88 86 THR A CA 1
ATOM 634 C C . THR A 1 86 ? 12.065 -4.189 -8.030 1.00 79.88 86 THR A C 1
ATOM 636 O O . THR A 1 86 ? 11.244 -3.501 -8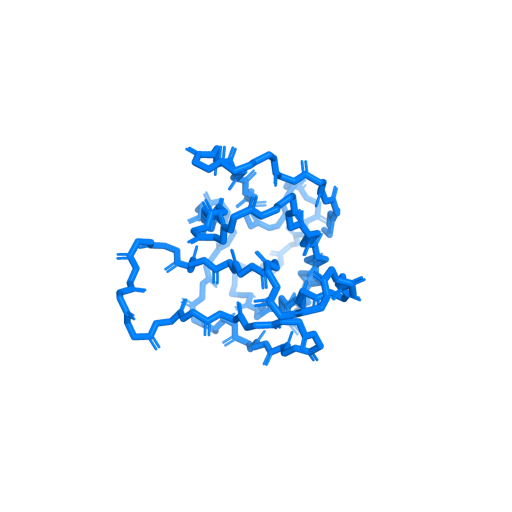.641 1.00 79.88 86 THR A O 1
ATOM 639 N N . ALA A 1 87 ? 13.134 -4.700 -8.652 1.00 68.75 87 ALA A N 1
ATOM 640 C CA . ALA A 1 87 ? 13.305 -4.694 -10.111 1.00 68.75 87 ALA A CA 1
ATOM 641 C C . ALA A 1 87 ? 12.525 -5.831 -10.761 1.00 68.75 87 ALA A C 1
ATOM 643 O O . ALA A 1 87 ? 12.526 -6.930 -10.164 1.00 68.75 87 ALA A O 1
#

Secondary structure (DSSP, 8-state):
-EEEEE-TT-EEEEETTTT--S-SEEEEEEE----SSS--EEEETT-TT-EEETT-EEEEEEEETT-EEEEEE-SSS-EEEEEEEE-

Radius of gyration: 12.44 Å; chains: 1; bounding box: 30×20×32 Å

Foldseek 3Di:
DDKDKAFAQGKDKDFAPNVPDDDFFWKKKKFFQDDPPFQWKKAKPPDPVRIDTHGDMDIDGRHTGRDMIMIHTNGPGIIMMDMDIGD

Sequence (87 aa):
MSAAIIPPEAKFEYKIGADAVKANKRKVYVHDPMTKGGNAKIRLDGREDAVLSEGDGAFVDSVNVGDKLSFESVGSAEAEVVVLDTA

Organism: NCBI:txid420778

pLDDT: mean 94.45, std 5.89, range [68.75, 98.5]